Protein AF-A0A0S7YK51-F1 (afdb_monomer_lite)

pLDDT: mean 91.33, std 12.3, range [43.94, 98.81]

Secondary structure (DSSP, 8-state):
--HHHHTTPPPEEEEEEEEE-TTSEEEEEEEEEETTEEEEEEEEEESSHHHHHHHHHHHHHHHHHHHHHHH-SS-EEEEEEEEEEEEETTEEEEEEEEEEEETTEEEEEEEEEEESSSTTHHHHHHHHHHHHHHHHHHHHHT-

Structure (mmCIF, N/CA/C/O backbone):
data_AF-A0A0S7YK51-F1
#
_entry.id   AF-A0A0S7YK51-F1
#
loop_
_atom_site.group_PDB
_atom_site.id
_atom_site.type_symbol
_atom_site.label_atom_id
_atom_site.label_alt_id
_atom_site.label_comp_id
_atom_site.label_asym_id
_atom_site.label_entity_id
_atom_site.label_seq_id
_atom_site.pdbx_PDB_ins_code
_atom_site.Cartn_x
_atom_site.Cartn_y
_atom_site.Cartn_z
_atom_site.occupancy
_atom_site.B_iso_or_equiv
_atom_site.auth_seq_id
_atom_site.auth_comp_id
_atom_site.auth_asym_id
_atom_site.auth_atom_id
_atom_site.pdbx_PDB_model_num
ATOM 1 N N . MET A 1 1 ? -30.748 -3.140 4.235 1.00 43.94 1 MET A N 1
ATOM 2 C CA . MET A 1 1 ? -29.930 -4.354 4.471 1.00 43.94 1 MET A CA 1
ATOM 3 C C . MET A 1 1 ? -28.605 -4.315 3.701 1.00 43.94 1 MET A C 1
ATOM 5 O O . MET A 1 1 ? -27.685 -5.000 4.116 1.00 43.94 1 MET A O 1
ATOM 9 N N . GLU A 1 2 ? -28.467 -3.487 2.654 1.00 48.91 2 GLU A N 1
ATOM 10 C CA . GLU A 1 2 ? -27.191 -3.260 1.946 1.00 48.91 2 GLU A CA 1
ATOM 11 C C . GLU A 1 2 ? -26.160 -2.485 2.775 1.00 48.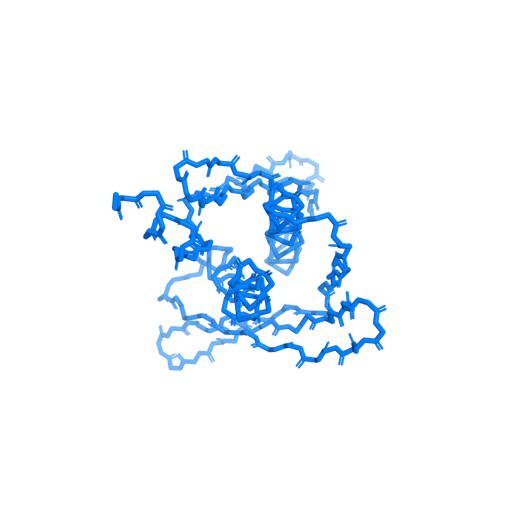91 2 GLU A C 1
ATOM 13 O O . GLU A 1 2 ? -25.028 -2.934 2.872 1.00 48.91 2 GLU A O 1
ATOM 18 N N . THR A 1 3 ? -26.561 -1.419 3.476 1.00 49.72 3 THR A N 1
ATOM 19 C CA . THR A 1 3 ? -25.663 -0.515 4.229 1.00 49.72 3 THR A CA 1
ATOM 20 C C . THR A 1 3 ? -24.803 -1.221 5.287 1.00 49.72 3 THR A C 1
ATOM 22 O O . THR A 1 3 ? -23.655 -0.863 5.517 1.00 49.72 3 THR A O 1
ATOM 25 N N . VAL A 1 4 ? -25.341 -2.271 5.918 1.00 49.53 4 VAL A N 1
ATOM 26 C CA . VAL A 1 4 ? -24.625 -3.073 6.930 1.00 49.53 4 VAL A CA 1
ATOM 27 C C . VAL A 1 4 ? -23.593 -4.007 6.280 1.00 49.53 4 VAL A C 1
ATOM 29 O O . VAL A 1 4 ? -22.607 -4.376 6.911 1.00 49.53 4 VAL A O 1
ATOM 32 N N . ASN A 1 5 ? -23.801 -4.391 5.017 1.00 52.22 5 ASN A N 1
ATOM 33 C CA . ASN A 1 5 ? -22.880 -5.240 4.263 1.00 52.22 5 ASN A CA 1
ATOM 34 C C . ASN A 1 5 ? -21.749 -4.413 3.628 1.00 52.22 5 ASN A C 1
ATOM 36 O O . ASN A 1 5 ? -20.617 -4.887 3.571 1.00 52.22 5 ASN A O 1
ATOM 40 N N . THR A 1 6 ? -22.024 -3.166 3.227 1.00 53.69 6 THR A N 1
ATOM 41 C CA . THR A 1 6 ? -21.006 -2.223 2.732 1.00 53.69 6 THR A CA 1
ATOM 42 C C . THR A 1 6 ? -20.015 -1.828 3.828 1.00 53.69 6 THR A C 1
ATOM 44 O O . THR A 1 6 ? -18.812 -1.849 3.583 1.00 53.69 6 THR A O 1
ATOM 47 N N . LEU A 1 7 ? -20.479 -1.603 5.063 1.00 53.56 7 LEU A N 1
ATOM 48 C CA . LEU A 1 7 ? -19.612 -1.334 6.226 1.00 53.56 7 LEU A CA 1
ATOM 49 C C . LEU A 1 7 ? -18.776 -2.548 6.674 1.00 53.56 7 LEU A C 1
ATOM 51 O O . LEU A 1 7 ? -17.737 -2.387 7.303 1.00 53.56 7 LEU A O 1
ATOM 55 N N . ARG A 1 8 ? -19.199 -3.773 6.328 1.00 58.28 8 ARG A N 1
ATOM 56 C CA . ARG A 1 8 ? -18.425 -5.013 6.546 1.00 58.28 8 ARG A CA 1
ATOM 57 C C . ARG A 1 8 ? -17.479 -5.356 5.395 1.00 58.28 8 ARG A C 1
ATOM 59 O O . ARG A 1 8 ? -16.790 -6.374 5.462 1.00 58.28 8 ARG A O 1
ATOM 66 N N . SER A 1 9 ? -17.474 -4.565 4.322 1.00 73.19 9 SER A N 1
ATOM 67 C CA . SER A 1 9 ? -16.506 -4.751 3.245 1.00 73.19 9 SER A CA 1
ATOM 68 C C . SER A 1 9 ? -15.106 -4.359 3.728 1.00 73.19 9 SER A C 1
ATOM 70 O O . SER A 1 9 ? -14.957 -3.684 4.741 1.00 73.19 9 SER A O 1
ATOM 72 N N . ARG A 1 10 ? -14.071 -4.831 3.038 1.00 87.56 10 ARG A N 1
ATOM 73 C CA . ARG A 1 10 ? -12.671 -4.517 3.348 1.00 87.56 10 ARG A CA 1
ATOM 74 C C . ARG A 1 10 ? -12.131 -3.492 2.368 1.00 87.56 10 ARG A C 1
ATOM 76 O O . ARG A 1 10 ? -12.579 -3.485 1.223 1.00 87.56 10 ARG A O 1
ATOM 83 N N . LEU A 1 11 ? -11.111 -2.735 2.768 1.00 93.00 11 LEU A N 1
ATOM 84 C CA . LEU A 1 11 ? -10.325 -1.917 1.843 1.00 93.00 11 LEU A CA 1
ATOM 85 C C . LEU A 1 11 ? -9.765 -2.775 0.708 1.00 93.00 11 LEU A C 1
ATOM 87 O O . LEU A 1 11 ? -9.159 -3.834 0.933 1.00 93.00 11 LEU A O 1
ATOM 91 N N . ARG A 1 12 ? -9.980 -2.312 -0.521 1.00 94.81 12 ARG A N 1
ATOM 92 C CA . ARG A 1 12 ? -9.560 -2.978 -1.753 1.00 94.81 12 ARG A CA 1
ATOM 93 C C . ARG A 1 12 ? -8.609 -2.091 -2.531 1.00 94.81 12 ARG A C 1
ATOM 95 O O . ARG A 1 12 ? -8.761 -0.879 -2.570 1.00 94.81 12 ARG A O 1
ATOM 102 N N . PHE A 1 13 ? -7.636 -2.727 -3.170 1.00 97.69 13 PHE A N 1
ATOM 103 C CA . PHE A 1 13 ? -6.777 -2.063 -4.136 1.00 97.69 13 PHE A CA 1
ATOM 104 C C . PHE A 1 13 ? -7.557 -1.815 -5.429 1.00 97.69 13 PHE A C 1
ATOM 106 O O . PHE A 1 13 ? -8.053 -2.779 -6.016 1.00 97.69 13 PHE A O 1
ATOM 113 N N . ASP A 1 14 ? -7.646 -0.551 -5.840 1.00 97.88 14 ASP A N 1
ATOM 114 C CA . ASP A 1 14 ? -8.263 -0.134 -7.099 1.00 97.88 14 ASP A CA 1
ATOM 115 C C . ASP A 1 14 ? -7.185 0.082 -8.169 1.00 97.88 14 ASP A C 1
ATOM 117 O O . ASP A 1 14 ? -7.077 -0.686 -9.126 1.00 97.88 14 ASP A O 1
ATOM 121 N N . SER A 1 15 ? -6.320 1.079 -7.970 1.00 98.06 15 SER A N 1
ATOM 122 C CA . SER A 1 15 ? -5.319 1.459 -8.967 1.00 98.06 15 SER A CA 1
ATOM 123 C C . SER A 1 15 ? -4.045 2.039 -8.356 1.00 98.06 15 SER A C 1
ATOM 125 O O . SER A 1 15 ? -4.020 2.531 -7.226 1.00 98.06 15 SER A O 1
ATOM 127 N N . LEU A 1 16 ? -2.954 1.936 -9.116 1.00 98.25 16 LEU A N 1
ATOM 128 C CA . LEU A 1 16 ? -1.664 2.544 -8.814 1.00 98.25 16 LEU A CA 1
ATOM 129 C C . LEU A 1 16 ? -1.171 3.276 -10.055 1.00 98.25 16 LEU A C 1
ATOM 131 O O . LEU A 1 16 ? -1.138 2.704 -11.144 1.00 98.25 16 LEU A O 1
ATOM 135 N N . GLU A 1 17 ? -0.729 4.511 -9.862 1.00 97.88 17 GLU A N 1
ATOM 136 C CA . GLU A 1 17 ? -0.020 5.294 -10.863 1.00 97.88 17 GLU A CA 1
ATOM 137 C C . GLU A 1 17 ? 1.409 5.556 -10.380 1.00 97.88 17 GLU A C 1
ATOM 139 O O . GLU A 1 17 ? 1.641 5.913 -9.225 1.00 97.88 17 GLU A O 1
ATOM 144 N N . HIS A 1 18 ? 2.380 5.372 -11.270 1.00 96.44 18 HIS A N 1
ATOM 145 C CA . HIS A 1 18 ? 3.780 5.682 -11.014 1.00 96.44 18 HIS A CA 1
ATOM 146 C C . HIS A 1 18 ? 4.311 6.551 -12.150 1.00 96.44 18 HIS A C 1
ATOM 148 O O . HIS A 1 18 ? 4.349 6.128 -13.304 1.00 96.44 18 HIS A O 1
ATOM 154 N N . ILE A 1 19 ? 4.730 7.766 -11.803 1.00 94.94 19 ILE A N 1
ATOM 155 C CA . ILE A 1 19 ? 5.297 8.739 -12.733 1.00 94.94 19 ILE A CA 1
ATOM 156 C C . ILE A 1 19 ? 6.752 8.972 -12.347 1.00 94.94 19 ILE A C 1
ATOM 158 O O . ILE A 1 19 ? 7.056 9.229 -11.183 1.00 94.94 19 ILE A O 1
ATOM 162 N N . THR A 1 20 ? 7.640 8.935 -13.333 1.00 91.75 20 THR A N 1
ATOM 163 C CA . THR A 1 20 ? 9.063 9.254 -13.176 1.00 91.75 20 THR A CA 1
ATOM 164 C C . THR A 1 20 ? 9.390 10.541 -13.913 1.00 91.75 20 THR A C 1
ATOM 166 O O . THR A 1 20 ? 8.924 10.751 -15.035 1.00 91.75 20 THR A O 1
ATOM 169 N N . THR A 1 21 ? 10.225 11.380 -13.319 1.00 90.69 21 THR A N 1
ATOM 170 C CA . THR A 1 21 ? 10.735 12.603 -13.937 1.00 90.69 21 THR A CA 1
ATOM 171 C C . THR A 1 21 ? 12.160 12.392 -14.466 1.00 90.69 21 THR A C 1
ATOM 173 O O . THR A 1 21 ? 12.884 11.523 -13.978 1.00 90.69 21 THR A O 1
ATOM 176 N N . PRO A 1 22 ? 12.612 13.178 -15.466 1.00 90.62 22 PRO A N 1
ATOM 177 C CA . PRO A 1 22 ? 13.944 13.011 -16.065 1.00 90.62 22 PRO A CA 1
ATOM 178 C C . PRO A 1 22 ? 15.127 13.206 -15.104 1.00 90.62 22 PRO A C 1
ATOM 180 O O . PRO A 1 22 ? 16.242 12.806 -15.422 1.00 90.62 22 PRO A O 1
ATOM 183 N N . ASP A 1 23 ? 14.900 13.827 -13.945 1.00 90.94 23 ASP A N 1
ATOM 184 C C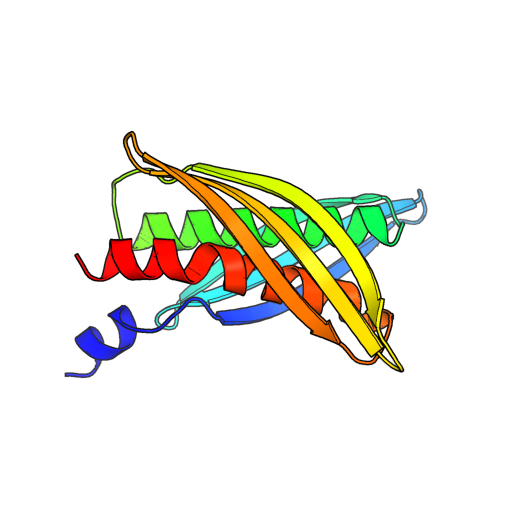A . ASP A 1 23 ? 15.899 14.033 -12.890 1.00 90.94 23 ASP A CA 1
ATOM 185 C C . ASP A 1 23 ? 16.088 12.805 -11.974 1.00 90.94 23 ASP A C 1
ATOM 187 O O . ASP A 1 23 ? 16.858 12.859 -11.015 1.00 90.94 23 ASP A O 1
ATOM 191 N N . GLY A 1 24 ? 15.405 11.691 -12.265 1.00 88.50 24 GLY A N 1
ATOM 192 C CA . GLY A 1 24 ? 15.478 10.446 -11.498 1.00 88.50 24 GLY A CA 1
ATOM 193 C C . GLY A 1 24 ? 14.602 10.427 -10.244 1.00 88.50 24 GLY A C 1
ATOM 194 O O . GLY A 1 24 ? 14.618 9.437 -9.501 1.00 88.50 24 GLY A O 1
ATOM 195 N N . SER A 1 25 ? 13.830 11.490 -10.002 1.00 94.31 25 SER A N 1
ATOM 196 C CA . SER A 1 25 ? 12.751 11.479 -9.020 1.00 94.31 25 SER A CA 1
ATOM 197 C C . SER A 1 25 ? 11.453 10.943 -9.633 1.00 94.31 25 SER A C 1
ATOM 199 O O . SER A 1 25 ? 11.366 10.595 -10.814 1.00 94.31 25 SER A O 1
ATOM 201 N N . GLY A 1 26 ? 10.444 10.759 -8.798 1.00 95.75 26 GLY A N 1
ATOM 202 C CA . GLY A 1 26 ? 9.163 10.236 -9.221 1.00 95.75 26 GLY A CA 1
ATOM 203 C C . GLY A 1 26 ? 8.120 10.362 -8.132 1.00 95.75 26 GLY A C 1
ATOM 204 O O . GLY A 1 26 ? 8.362 10.910 -7.052 1.00 95.75 26 GLY A O 1
ATOM 205 N N . ARG A 1 27 ? 6.938 9.847 -8.434 1.00 97.50 27 ARG A N 1
ATOM 206 C CA . ARG A 1 27 ? 5.787 9.859 -7.546 1.00 97.50 27 ARG A CA 1
ATOM 207 C C . ARG A 1 27 ? 4.963 8.606 -7.764 1.00 97.50 27 ARG A C 1
ATOM 209 O O . ARG A 1 27 ? 4.726 8.215 -8.905 1.00 97.50 27 ARG A O 1
ATOM 216 N N . VAL A 1 28 ? 4.508 8.019 -6.667 1.00 98.44 28 VAL A N 1
ATOM 217 C CA . VAL A 1 28 ? 3.553 6.917 -6.666 1.00 98.44 28 VAL A CA 1
ATOM 218 C C . VAL A 1 28 ? 2.258 7.402 -6.031 1.00 98.44 28 VAL A C 1
ATOM 220 O O . VAL A 1 28 ? 2.281 7.931 -4.919 1.00 98.44 28 VAL A O 1
ATOM 223 N N . SER A 1 29 ? 1.152 7.206 -6.737 1.00 98.56 29 SER A N 1
ATOM 224 C CA . SER A 1 29 ? -0.208 7.467 -6.272 1.00 98.56 29 SER A CA 1
ATOM 225 C C . SER A 1 29 ? -0.951 6.137 -6.187 1.00 98.56 29 SER A C 1
ATOM 227 O O . SER A 1 29 ? -0.935 5.348 -7.131 1.00 98.56 29 SER A O 1
ATOM 229 N N . VAL A 1 30 ? -1.553 5.853 -5.036 1.00 98.81 30 VAL A N 1
ATOM 230 C CA . VAL A 1 30 ? -2.306 4.621 -4.775 1.00 98.81 30 VAL A CA 1
ATOM 231 C C . VAL A 1 30 ? -3.730 4.993 -4.431 1.00 98.81 30 VAL A C 1
ATOM 233 O O . VAL A 1 30 ? -3.955 5.779 -3.512 1.00 98.81 30 VAL A O 1
ATOM 236 N N . ARG A 1 31 ? -4.674 4.370 -5.130 1.00 98.50 31 ARG A N 1
ATOM 237 C CA . ARG A 1 31 ? -6.102 4.498 -4.891 1.00 98.50 31 ARG A CA 1
ATOM 238 C C . ARG A 1 31 ? -6.649 3.200 -4.313 1.00 98.50 31 ARG A C 1
ATOM 240 O O . ARG A 1 31 ? -6.434 2.107 -4.849 1.00 98.50 31 ARG A O 1
ATOM 247 N N . LEU A 1 32 ? -7.340 3.339 -3.193 1.00 97.94 32 LEU A N 1
ATOM 248 C CA . LEU A 1 32 ? -8.061 2.282 -2.505 1.00 97.94 32 LEU A CA 1
ATOM 249 C C . LEU A 1 32 ? -9.557 2.566 -2.568 1.00 97.94 32 LEU A C 1
ATOM 251 O O . LEU A 1 32 ? -9.970 3.719 -2.657 1.00 97.94 32 LEU A O 1
ATOM 255 N N . GLU A 1 33 ? -10.354 1.513 -2.479 1.00 95.38 33 GLU A N 1
ATOM 256 C CA . GLU A 1 33 ? -11.810 1.598 -2.449 1.00 95.38 33 GLU A CA 1
ATOM 257 C C . GLU A 1 33 ? -12.350 0.923 -1.189 1.00 95.38 33 GLU A C 1
ATOM 259 O O . GLU A 1 33 ? -11.923 -0.185 -0.832 1.00 95.38 33 GLU A O 1
ATOM 264 N N . TRP A 1 34 ? -13.294 1.582 -0.521 1.00 92.38 34 TRP A N 1
ATOM 265 C CA . TRP A 1 34 ? -14.048 1.015 0.589 1.00 92.38 34 TRP A CA 1
ATOM 266 C C . TRP A 1 34 ? -15.454 1.614 0.641 1.00 92.38 34 TRP A C 1
ATOM 268 O O . TRP A 1 34 ? -15.607 2.827 0.613 1.00 92.38 34 TRP A O 1
ATOM 278 N N . ALA A 1 35 ? -16.476 0.754 0.711 1.00 88.00 35 ALA A N 1
ATOM 279 C CA . ALA A 1 35 ? -17.884 1.152 0.748 1.00 88.00 35 ALA A CA 1
ATOM 280 C C . ALA A 1 35 ? -18.284 2.143 -0.368 1.00 88.00 35 ALA A C 1
ATOM 282 O O . ALA A 1 35 ? -18.965 3.128 -0.106 1.00 88.00 35 ALA A O 1
ATOM 283 N N . ASP A 1 36 ? -17.841 1.864 -1.600 1.00 86.81 36 ASP A N 1
ATOM 284 C CA . ASP A 1 36 ? -18.050 2.689 -2.803 1.00 86.81 36 ASP A CA 1
ATOM 285 C C . ASP A 1 36 ? -17.387 4.086 -2.758 1.00 86.81 36 ASP A C 1
ATOM 287 O O . ASP A 1 36 ? -17.543 4.886 -3.683 1.00 86.81 36 ASP A O 1
ATOM 291 N N . GLU A 1 37 ? -16.594 4.374 -1.722 1.00 92.62 37 GLU A N 1
ATOM 292 C CA . GLU A 1 37 ? -15.752 5.564 -1.627 1.00 92.62 37 GLU A CA 1
ATOM 293 C C . GLU A 1 37 ? -14.299 5.255 -1.992 1.00 92.62 37 GLU A C 1
ATOM 295 O O . GLU A 1 37 ? -13.787 4.155 -1.765 1.00 92.62 37 GLU A O 1
ATOM 300 N N . ALA A 1 38 ? -13.620 6.254 -2.559 1.00 95.62 38 ALA A N 1
ATOM 301 C CA . ALA A 1 38 ? -12.226 6.155 -2.962 1.00 95.62 38 ALA A CA 1
ATOM 302 C C . ALA A 1 38 ? -11.321 6.980 -2.046 1.00 95.62 38 ALA A C 1
ATOM 304 O O . ALA A 1 38 ? -11.597 8.145 -1.764 1.00 95.62 38 ALA A O 1
ATOM 305 N N . TYR A 1 39 ? -10.195 6.387 -1.668 1.00 97.31 39 TYR A N 1
ATOM 306 C CA . TYR A 1 39 ? -9.182 6.995 -0.815 1.00 97.31 39 TYR A CA 1
ATOM 307 C C . TYR A 1 39 ? -7.837 6.941 -1.521 1.00 97.31 39 TYR A C 1
ATOM 309 O O . TYR A 1 39 ? -7.457 5.907 -2.070 1.00 97.31 39 TYR A O 1
ATOM 317 N N . GLU A 1 40 ? -7.110 8.052 -1.511 1.00 98.19 40 GLU A N 1
ATOM 318 C CA . GLU A 1 40 ? -5.863 8.184 -2.253 1.00 98.19 40 GLU A CA 1
ATOM 319 C C . GLU A 1 40 ? -4.713 8.592 -1.338 1.00 98.19 40 GLU A C 1
ATOM 321 O O . GLU A 1 40 ? -4.856 9.438 -0.457 1.00 98.19 40 GLU A O 1
ATOM 326 N N . GLY A 1 41 ? -3.549 7.997 -1.576 1.00 98.38 41 GLY A N 1
ATOM 327 C CA . GLY A 1 41 ? -2.289 8.420 -0.990 1.00 98.38 41 GLY A CA 1
ATOM 328 C C . GLY A 1 41 ? -1.261 8.627 -2.085 1.00 98.38 41 GLY A C 1
ATOM 329 O O . GLY A 1 41 ? -1.231 7.895 -3.072 1.00 98.38 41 GLY A O 1
ATOM 330 N N . THR A 1 42 ? -0.416 9.640 -1.923 1.00 98.38 42 THR A N 1
ATOM 331 C CA . THR A 1 42 ? 0.591 10.008 -2.919 1.00 98.38 42 THR A CA 1
ATOM 332 C C . THR A 1 42 ? 1.917 10.303 -2.232 1.00 98.38 42 THR A C 1
ATOM 334 O O . THR A 1 42 ? 1.964 11.097 -1.295 1.00 98.38 42 THR A O 1
ATOM 337 N N . VAL A 1 43 ? 2.998 9.677 -2.703 1.00 98.44 43 VAL A N 1
ATOM 338 C CA . VAL A 1 43 ? 4.338 9.778 -2.103 1.00 98.44 43 VAL A CA 1
ATOM 339 C C . VAL A 1 43 ? 5.399 9.926 -3.191 1.00 98.44 43 VAL A C 1
ATOM 341 O O . VAL A 1 43 ? 5.322 9.287 -4.241 1.00 98.44 43 VAL A O 1
ATOM 344 N N . SER A 1 44 ? 6.392 10.787 -2.958 1.00 97.62 44 SER A N 1
ATOM 345 C CA . SER A 1 44 ? 7.545 10.931 -3.850 1.00 97.62 44 SER A CA 1
ATOM 346 C C . SER A 1 44 ? 8.511 9.754 -3.711 1.00 97.62 44 SER A C 1
ATOM 348 O O . SER A 1 44 ? 8.644 9.143 -2.653 1.00 97.62 44 SER A O 1
ATOM 350 N N . CYS A 1 45 ? 9.216 9.420 -4.786 1.00 96.62 45 CYS A N 1
ATOM 351 C CA . CYS A 1 45 ? 10.158 8.311 -4.795 1.00 96.62 45 CYS A CA 1
ATOM 352 C C . CYS A 1 45 ? 11.416 8.629 -5.597 1.00 96.62 45 CYS A C 1
ATOM 354 O O . CYS A 1 45 ? 11.454 9.549 -6.412 1.00 96.62 45 CYS A O 1
ATOM 356 N N . LEU A 1 46 ? 12.450 7.821 -5.379 1.00 95.12 46 LEU A N 1
ATOM 357 C CA . LEU A 1 46 ? 13.554 7.690 -6.323 1.00 95.12 46 LEU A CA 1
ATOM 358 C C . LEU A 1 46 ? 13.186 6.629 -7.357 1.00 95.12 46 LEU A C 1
ATOM 360 O O . LEU A 1 46 ? 12.560 5.628 -6.995 1.00 95.12 46 LEU A O 1
ATOM 364 N N . GLN A 1 47 ? 13.636 6.796 -8.601 1.00 92.38 47 GLN A N 1
ATOM 365 C CA . GLN A 1 47 ? 13.439 5.835 -9.693 1.00 92.38 47 GLN A CA 1
ATOM 366 C C . GLN A 1 47 ? 14.333 4.587 -9.531 1.00 92.38 47 GLN A C 1
ATOM 368 O O . GLN A 1 47 ? 15.160 4.237 -10.367 1.00 92.38 47 GLN A O 1
ATOM 373 N N . THR A 1 48 ? 14.177 3.903 -8.404 1.00 95.19 48 THR A N 1
ATOM 374 C CA . THR A 1 48 ? 14.795 2.614 -8.095 1.00 95.19 48 THR A CA 1
ATOM 375 C C . THR A 1 48 ? 13.694 1.660 -7.664 1.00 95.19 48 THR A C 1
ATOM 377 O O . THR A 1 48 ? 12.714 2.095 -7.060 1.00 95.19 48 THR A O 1
ATOM 380 N N . GLN A 1 49 ? 13.862 0.359 -7.902 1.00 95.62 49 GLN A N 1
ATOM 381 C CA . GLN A 1 49 ? 12.882 -0.645 -7.477 1.00 95.62 49 GLN A CA 1
ATOM 382 C C . GLN A 1 49 ? 12.528 -0.487 -5.988 1.00 95.62 49 GLN A C 1
ATOM 384 O O . GLN A 1 49 ? 11.359 -0.356 -5.642 1.00 95.62 49 GLN A O 1
ATOM 389 N N . GLN A 1 50 ? 13.526 -0.398 -5.102 1.00 97.06 50 GLN A N 1
ATOM 390 C CA . GLN A 1 50 ? 13.285 -0.224 -3.666 1.00 97.06 50 GLN A CA 1
ATOM 391 C C . GLN A 1 50 ? 12.580 1.102 -3.334 1.00 97.06 50 GLN A C 1
ATOM 393 O O . GLN A 1 50 ? 11.708 1.123 -2.465 1.00 97.06 50 GLN A O 1
ATOM 398 N N . GLY A 1 51 ? 12.942 2.198 -4.010 1.00 97.31 51 GLY A N 1
ATOM 399 C CA . GLY A 1 51 ? 12.316 3.507 -3.818 1.00 97.31 51 GLY A CA 1
ATOM 400 C C . GLY A 1 51 ? 10.834 3.500 -4.188 1.00 97.31 51 GLY A C 1
ATOM 401 O O . GLY A 1 51 ? 10.008 3.965 -3.406 1.00 97.31 51 GLY A O 1
ATOM 402 N N . VAL A 1 52 ? 10.494 2.901 -5.330 1.00 97.81 52 VAL A N 1
ATOM 403 C CA . VAL A 1 52 ? 9.107 2.761 -5.795 1.00 97.81 52 VAL A CA 1
ATOM 404 C C . VAL A 1 52 ? 8.303 1.863 -4.856 1.00 97.81 52 VAL A C 1
ATOM 406 O O . VAL A 1 52 ? 7.188 2.220 -4.488 1.00 97.81 52 VAL A O 1
ATOM 409 N N . LEU A 1 53 ? 8.861 0.733 -4.401 1.00 98.56 53 LEU A N 1
ATOM 410 C CA . LEU A 1 53 ? 8.156 -0.156 -3.467 1.00 98.56 53 LEU A CA 1
ATOM 411 C C . LEU A 1 53 ? 7.890 0.509 -2.118 1.00 98.56 53 LEU A C 1
ATOM 413 O O . LEU A 1 53 ? 6.812 0.323 -1.546 1.00 98.56 53 LEU A O 1
ATOM 417 N N . LYS A 1 54 ? 8.856 1.281 -1.607 1.00 98.38 54 LYS A N 1
ATOM 418 C CA . LYS A 1 54 ? 8.688 2.041 -0.367 1.00 98.38 54 LYS A CA 1
ATOM 419 C C . LYS A 1 54 ? 7.585 3.088 -0.528 1.00 98.38 54 LYS A C 1
ATOM 421 O O . LYS A 1 54 ? 6.651 3.082 0.266 1.00 98.38 54 LYS A O 1
ATOM 426 N N . ALA A 1 55 ? 7.633 3.891 -1.590 1.00 98.38 55 ALA A N 1
ATOM 427 C CA . ALA A 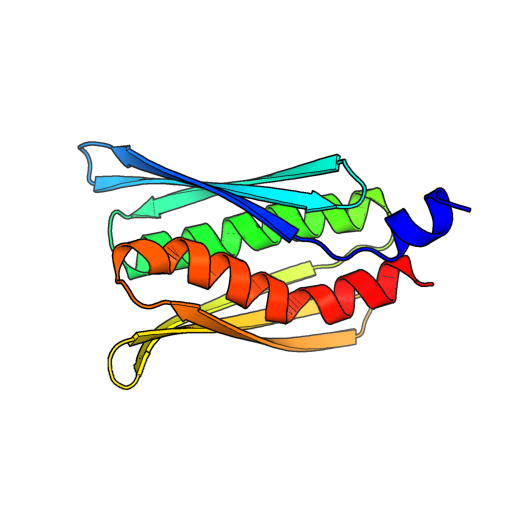1 55 ? 6.627 4.917 -1.846 1.00 98.38 55 ALA A CA 1
ATOM 428 C C . ALA A 1 55 ? 5.227 4.335 -2.088 1.00 98.38 55 ALA A C 1
ATOM 430 O O . ALA A 1 55 ? 4.262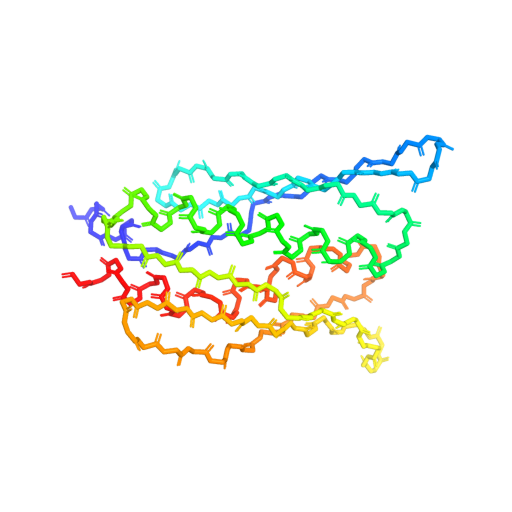 4.844 -1.531 1.00 98.38 55 ALA A O 1
ATOM 431 N N . ALA A 1 56 ? 5.102 3.231 -2.833 1.00 98.62 56 ALA A N 1
ATOM 432 C CA . ALA A 1 56 ? 3.830 2.522 -2.996 1.00 98.62 56 ALA A CA 1
ATOM 433 C C . ALA A 1 56 ? 3.268 2.051 -1.647 1.00 98.62 56 ALA A C 1
ATOM 435 O O . ALA A 1 56 ? 2.073 2.180 -1.382 1.00 98.62 56 ALA A O 1
ATOM 436 N N . SER A 1 57 ? 4.135 1.537 -0.771 1.00 98.69 57 SER A N 1
ATOM 437 C CA . SER A 1 57 ? 3.740 1.078 0.561 1.00 98.69 57 SER A CA 1
ATOM 438 C C . SER A 1 57 ? 3.270 2.234 1.453 1.00 98.69 57 SER A C 1
ATOM 440 O O . SER A 1 57 ? 2.236 2.126 2.106 1.00 98.69 57 SER A O 1
ATOM 442 N N . GLU A 1 58 ? 4.002 3.349 1.458 1.00 98.62 58 GLU A N 1
ATOM 443 C CA . GLU A 1 58 ? 3.669 4.551 2.233 1.00 98.62 58 GLU A CA 1
ATOM 444 C C . GLU A 1 58 ? 2.395 5.229 1.711 1.00 98.62 58 GLU A C 1
ATOM 446 O O . GLU A 1 58 ? 1.504 5.544 2.496 1.00 98.62 58 GLU A O 1
ATOM 451 N N . ALA A 1 59 ? 2.246 5.363 0.390 1.00 98.69 59 ALA A N 1
ATOM 452 C CA . ALA A 1 59 ? 1.025 5.851 -0.248 1.00 98.69 59 ALA A CA 1
ATOM 453 C C . ALA A 1 59 ? -0.192 4.989 0.128 1.00 98.69 59 ALA A C 1
ATOM 455 O O . ALA A 1 59 ? -1.259 5.516 0.438 1.00 98.69 59 ALA A O 1
ATOM 456 N N . THR A 1 60 ? -0.019 3.665 0.185 1.00 98.62 60 THR A N 1
ATOM 457 C CA . THR A 1 60 ? -1.080 2.752 0.637 1.00 98.62 60 THR A CA 1
ATOM 458 C C . THR A 1 60 ? -1.466 3.001 2.093 1.00 98.62 60 THR A C 1
ATOM 460 O O . THR A 1 60 ? -2.655 2.992 2.407 1.00 98.62 60 THR A O 1
ATOM 463 N N . LEU A 1 61 ? -0.498 3.232 2.991 1.00 97.62 61 LEU A N 1
ATOM 464 C CA . LEU A 1 61 ? -0.802 3.556 4.389 1.00 97.62 61 LEU A CA 1
ATOM 465 C C . LEU A 1 61 ? -1.546 4.881 4.522 1.00 97.62 61 LEU A C 1
ATOM 467 O O . LEU A 1 61 ? -2.520 4.927 5.265 1.00 97.62 61 LEU A O 1
ATOM 471 N N . ILE A 1 62 ? -1.152 5.915 3.774 1.00 97.88 62 ILE A N 1
ATOM 472 C CA . ILE A 1 62 ? -1.866 7.200 3.762 1.00 97.88 62 ILE A CA 1
ATOM 473 C C . ILE A 1 62 ? -3.334 6.977 3.386 1.00 97.88 62 ILE A C 1
ATOM 475 O O . ILE A 1 62 ? -4.219 7.341 4.156 1.00 97.88 62 ILE A O 1
ATOM 479 N N . ALA A 1 63 ? -3.593 6.293 2.266 1.00 97.50 63 ALA A N 1
ATOM 480 C CA . ALA A 1 63 ? -4.953 5.980 1.831 1.00 97.50 63 ALA A CA 1
ATOM 481 C C . ALA A 1 63 ? -5.718 5.132 2.867 1.00 97.50 63 ALA A C 1
ATOM 483 O O . ALA A 1 63 ? -6.899 5.361 3.110 1.00 97.50 63 ALA A O 1
ATOM 484 N N . THR A 1 64 ? -5.040 4.177 3.513 1.00 95.88 64 THR A N 1
ATOM 485 C CA . THR A 1 64 ? -5.623 3.303 4.546 1.00 95.88 64 THR A CA 1
ATOM 486 C C . THR A 1 64 ? -6.039 4.093 5.787 1.00 95.88 64 THR A C 1
ATOM 488 O O . THR A 1 64 ? -7.131 3.880 6.308 1.00 95.88 64 THR A O 1
ATOM 491 N N . VAL A 1 65 ? -5.190 5.010 6.262 1.00 94.75 65 VAL A N 1
ATOM 492 C CA . VAL A 1 65 ? -5.479 5.865 7.423 1.00 94.75 65 VAL A CA 1
ATOM 493 C C . VAL A 1 65 ? -6.603 6.845 7.094 1.00 94.75 65 VAL A C 1
ATOM 495 O O . VAL A 1 65 ? -7.527 6.981 7.890 1.00 94.75 65 VAL A O 1
ATOM 498 N N . SER A 1 66 ? -6.583 7.467 5.909 1.00 94.38 66 SER A N 1
ATOM 499 C CA . SER A 1 66 ? -7.682 8.328 5.450 1.00 94.38 66 SER A CA 1
ATOM 500 C C . SER A 1 66 ? -9.018 7.589 5.429 1.00 94.38 66 SER A C 1
ATOM 502 O O . SER A 1 66 ? -10.018 8.130 5.889 1.00 94.38 66 SER A O 1
ATOM 504 N N . ALA A 1 67 ? -9.025 6.343 4.956 1.00 92.75 67 ALA A N 1
ATOM 505 C CA . ALA A 1 67 ? -10.223 5.521 4.952 1.00 92.75 67 ALA A CA 1
ATOM 506 C C . ALA A 1 67 ? -10.676 5.145 6.373 1.00 92.75 67 ALA A C 1
ATOM 508 O O . ALA A 1 67 ? -11.853 5.248 6.690 1.00 92.75 67 ALA A O 1
ATOM 509 N N . ALA A 1 68 ? -9.754 4.767 7.264 1.00 90.81 68 ALA A N 1
ATOM 510 C CA . ALA A 1 68 ? -10.087 4.428 8.650 1.00 90.81 68 ALA A CA 1
ATOM 511 C C . ALA A 1 68 ? -10.718 5.607 9.416 1.00 90.81 68 ALA A C 1
ATOM 513 O O . ALA A 1 68 ? -11.673 5.401 10.163 1.00 90.81 68 ALA 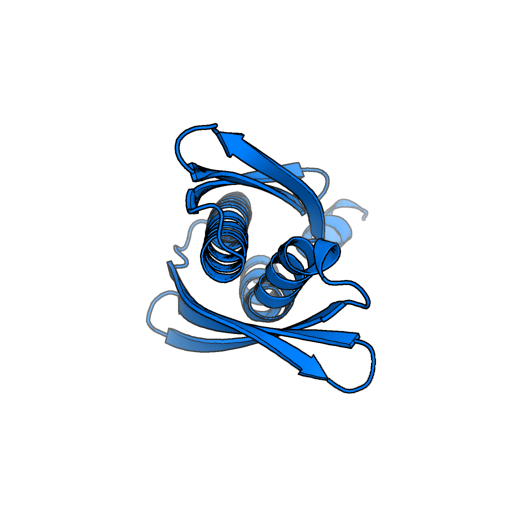A O 1
ATOM 514 N N . LEU A 1 69 ? -10.220 6.828 9.190 1.00 90.25 69 LEU A N 1
ATOM 515 C CA . LEU A 1 69 ? -10.753 8.054 9.791 1.00 90.25 69 LEU A CA 1
ATOM 516 C C . LEU A 1 69 ? -12.141 8.439 9.255 1.00 90.25 69 LEU A C 1
ATOM 518 O O . LEU A 1 69 ? -12.877 9.142 9.936 1.00 90.25 69 LEU A O 1
ATOM 522 N N . ALA A 1 70 ? -12.523 7.978 8.060 1.00 88.31 70 ALA A N 1
ATOM 523 C CA . ALA A 1 70 ? -13.858 8.230 7.513 1.00 88.31 70 ALA A CA 1
ATOM 524 C C . ALA A 1 70 ? -14.963 7.450 8.252 1.00 88.31 70 ALA A C 1
ATOM 526 O O . ALA A 1 70 ? -16.114 7.880 8.270 1.00 88.31 70 ALA A O 1
ATOM 527 N N . PHE A 1 71 ? -14.616 6.322 8.882 1.00 83.12 71 PHE A N 1
ATOM 528 C CA . PHE A 1 71 ? -15.570 5.444 9.572 1.00 83.12 71 PHE A CA 1
ATOM 529 C C . PHE A 1 71 ? -15.448 5.470 11.098 1.00 83.12 71 PHE A C 1
ATOM 531 O O . PHE A 1 71 ? -16.287 4.883 11.780 1.00 83.12 71 PHE A O 1
ATOM 538 N N . SER A 1 72 ? -14.402 6.087 11.653 1.00 83.00 72 SER A N 1
ATOM 539 C CA . SER A 1 72 ? -14.141 6.052 13.089 1.00 83.00 72 SER A CA 1
ATOM 540 C C . SER A 1 72 ? -13.275 7.222 13.551 1.00 83.00 72 SER A C 1
ATOM 542 O O . SER A 1 72 ? -12.255 7.516 12.931 1.00 83.00 72 SER A O 1
ATOM 544 N N . ASP A 1 73 ? -13.651 7.835 14.676 1.00 81.12 73 ASP A N 1
ATOM 545 C CA . ASP A 1 73 ? -12.963 9.009 15.223 1.00 81.12 73 ASP A CA 1
ATOM 546 C C . ASP A 1 73 ? -11.674 8.679 15.997 1.00 81.12 73 ASP A C 1
ATOM 548 O O . ASP A 1 73 ? -10.840 9.572 16.172 1.00 81.12 73 ASP A O 1
ATOM 552 N N . ASP A 1 74 ? -11.461 7.439 16.474 1.00 82.94 74 ASP A N 1
ATOM 553 C CA . ASP A 1 74 ? -10.211 7.163 17.198 1.00 82.94 74 ASP A CA 1
ATOM 554 C C . ASP A 1 74 ? -9.016 7.044 16.227 1.00 82.94 74 ASP A C 1
ATOM 556 O O . ASP A 1 74 ? -9.082 6.401 15.171 1.00 82.94 74 ASP A O 1
ATOM 560 N N . PRO A 1 75 ? -7.876 7.655 16.576 1.00 83.44 75 PRO A N 1
ATOM 561 C CA . PRO A 1 75 ? -6.717 7.675 15.706 1.00 83.44 75 PRO A CA 1
ATOM 562 C C . PRO A 1 75 ? -6.082 6.285 15.597 1.00 83.44 75 PRO A C 1
ATOM 564 O O . PRO A 1 75 ? -5.992 5.523 16.565 1.00 83.44 75 PRO A O 1
ATOM 567 N N . ILE A 1 76 ? -5.584 5.986 14.401 1.00 90.81 76 ILE A N 1
ATOM 568 C CA . ILE A 1 76 ? -4.683 4.871 14.134 1.00 90.81 76 ILE A CA 1
ATOM 569 C C . ILE A 1 76 ? -3.397 5.430 13.538 1.00 90.81 76 ILE A C 1
ATOM 571 O O . ILE A 1 76 ? -3.430 6.169 12.555 1.00 90.81 76 ILE A O 1
ATOM 575 N N . ASP A 1 77 ? -2.269 5.074 14.137 1.00 92.94 77 ASP A N 1
ATOM 576 C CA . ASP A 1 77 ? -0.954 5.401 13.603 1.00 92.94 77 ASP A CA 1
ATOM 577 C C . ASP A 1 77 ? -0.361 4.148 12.957 1.00 92.94 77 ASP A C 1
ATOM 579 O O . ASP A 1 77 ? -0.335 3.077 13.571 1.00 92.94 77 ASP A O 1
ATOM 583 N N . LEU A 1 78 ? 0.056 4.268 11.699 1.00 95.50 78 LEU A N 1
ATOM 584 C CA . LEU A 1 78 ? 0.643 3.191 10.913 1.00 95.50 78 LEU A CA 1
ATOM 585 C C . LEU A 1 78 ? 1.936 3.681 10.270 1.00 95.50 78 LEU A C 1
ATOM 587 O O . LEU A 1 78 ? 1.961 4.702 9.588 1.00 95.50 78 LEU A O 1
ATOM 591 N N . GLU A 1 79 ? 2.987 2.878 10.384 1.00 96.94 79 GLU A N 1
ATOM 592 C CA . GLU A 1 79 ? 4.304 3.201 9.840 1.00 96.94 79 GLU A CA 1
ATOM 593 C C . GLU A 1 79 ? 4.880 2.012 9.064 1.00 96.94 79 GLU A C 1
ATOM 595 O O . GLU A 1 79 ? 4.963 0.888 9.577 1.00 96.94 79 GLU A O 1
ATOM 600 N N . VAL A 1 80 ? 5.343 2.253 7.831 1.00 98.06 80 VAL A N 1
ATOM 601 C CA . VAL A 1 80 ? 6.112 1.257 7.074 1.00 98.06 80 VAL A CA 1
ATOM 602 C C . VAL A 1 80 ? 7.514 1.151 7.668 1.00 98.06 80 VAL A C 1
ATOM 604 O O . VAL A 1 80 ? 8.361 2.013 7.463 1.00 98.06 80 VAL A O 1
ATOM 607 N N . VAL A 1 81 ? 7.802 0.031 8.327 1.00 98.12 81 VAL A N 1
ATOM 608 C CA . VAL A 1 81 ? 9.156 -0.286 8.812 1.00 98.12 81 VAL A CA 1
ATOM 609 C C . VAL A 1 81 ? 10.040 -0.759 7.662 1.00 98.12 81 VAL A C 1
ATOM 611 O O . VAL A 1 81 ? 11.237 -0.483 7.616 1.00 98.12 81 VAL A O 1
ATOM 614 N N . GLY A 1 82 ? 9.464 -1.517 6.729 1.00 97.62 82 GLY A N 1
ATOM 615 C CA . GLY A 1 82 ? 10.205 -2.004 5.579 1.00 97.62 82 GLY A CA 1
ATOM 616 C C . GLY A 1 82 ? 9.350 -2.754 4.574 1.00 97.62 82 GLY A C 1
ATOM 617 O O . GLY A 1 82 ? 8.318 -3.339 4.904 1.00 97.62 82 GLY A O 1
ATOM 618 N N . VAL A 1 83 ? 9.842 -2.762 3.341 1.00 98.56 83 VAL A N 1
ATOM 619 C CA . VAL A 1 83 ? 9.307 -3.520 2.214 1.00 98.56 83 VAL A CA 1
ATOM 620 C C . VAL A 1 83 ? 10.465 -4.186 1.489 1.00 98.56 83 VAL A C 1
ATOM 622 O O . VAL A 1 83 ? 11.532 -3.584 1.332 1.00 98.56 83 VAL A O 1
ATOM 625 N N . LYS A 1 84 ? 10.275 -5.436 1.073 1.00 98.19 84 LYS A N 1
ATOM 626 C CA . LYS A 1 84 ? 11.279 -6.183 0.320 1.00 98.19 84 LYS A CA 1
ATOM 627 C C . LYS A 1 84 ? 10.620 -7.079 -0.717 1.00 98.19 84 LYS A C 1
ATOM 629 O O . LYS A 1 84 ? 9.746 -7.871 -0.378 1.00 98.19 84 LYS A O 1
ATOM 634 N N . ALA A 1 85 ? 11.085 -6.981 -1.957 1.00 98.31 85 ALA A N 1
ATOM 635 C CA . ALA A 1 85 ? 10.791 -7.958 -2.995 1.00 98.31 85 ALA A CA 1
ATOM 636 C C . ALA A 1 85 ? 11.789 -9.118 -2.903 1.00 98.31 85 ALA A C 1
ATOM 638 O O . ALA A 1 85 ? 13.001 -8.907 -2.820 1.00 98.31 85 ALA A O 1
ATOM 639 N N . VAL A 1 86 ? 11.279 -10.344 -2.900 1.00 97.75 86 VAL A N 1
ATOM 640 C CA . VAL A 1 86 ? 12.076 -11.569 -2.862 1.00 97.75 86 VAL A CA 1
ATOM 641 C C . VAL A 1 86 ? 11.674 -12.430 -4.047 1.00 97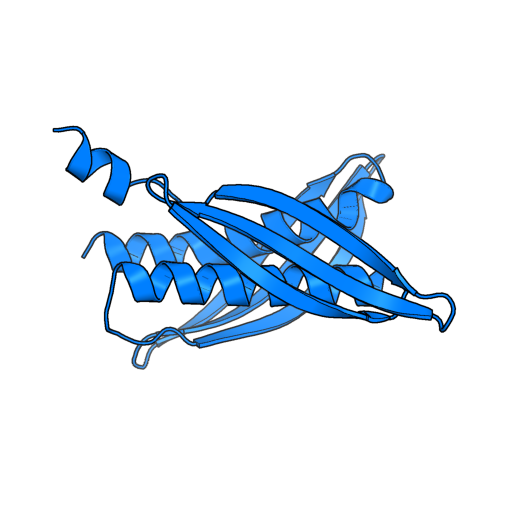.75 86 VAL A C 1
ATOM 643 O O . VAL A 1 86 ? 10.490 -12.694 -4.249 1.00 97.75 86 VAL A O 1
ATOM 646 N N . ARG A 1 87 ? 12.655 -12.871 -4.836 1.00 96.50 87 ARG A N 1
ATOM 647 C CA . ARG A 1 87 ? 12.413 -13.855 -5.891 1.00 96.50 87 ARG A CA 1
ATOM 648 C C . ARG A 1 87 ? 12.113 -15.200 -5.232 1.00 96.50 87 ARG A C 1
ATOM 650 O O . ARG A 1 87 ? 12.902 -15.669 -4.413 1.00 96.50 87 ARG A O 1
ATOM 657 N N . ALA A 1 88 ? 10.983 -15.803 -5.573 1.00 93.88 88 ALA A N 1
ATOM 658 C CA . ALA A 1 88 ? 10.556 -17.089 -5.043 1.00 93.88 88 ALA A CA 1
ATOM 659 C C . ALA A 1 88 ? 10.082 -17.958 -6.208 1.00 93.88 88 ALA A C 1
ATOM 661 O O . ALA A 1 88 ? 9.094 -17.631 -6.861 1.00 93.88 88 ALA A O 1
ATOM 662 N N . PHE A 1 89 ? 10.801 -19.054 -6.464 1.00 92.94 89 PHE A N 1
ATOM 663 C CA . PHE A 1 89 ? 10.606 -19.892 -7.651 1.00 92.94 89 PHE A CA 1
ATOM 664 C C . PHE A 1 89 ? 10.694 -19.064 -8.950 1.00 92.94 89 PHE A C 1
ATOM 666 O O . PHE A 1 89 ? 11.695 -18.384 -9.186 1.00 92.94 89 PHE A O 1
ATOM 673 N N . ASP A 1 90 ? 9.663 -19.124 -9.786 1.00 93.25 90 ASP A N 1
ATOM 674 C CA . ASP A 1 90 ? 9.498 -18.408 -11.050 1.00 93.25 90 ASP A CA 1
ATOM 675 C C . ASP A 1 90 ? 8.764 -17.061 -10.906 1.00 93.25 90 ASP A C 1
ATOM 677 O O . ASP A 1 90 ? 8.588 -16.351 -11.898 1.00 93.25 90 ASP A O 1
ATOM 681 N N . GLY A 1 91 ? 8.426 -16.658 -9.678 1.00 96.94 91 GLY A N 1
ATOM 682 C CA . GLY A 1 91 ? 7.743 -15.405 -9.368 1.00 96.94 91 GLY A CA 1
ATOM 683 C C . GLY A 1 91 ? 8.465 -14.545 -8.332 1.00 96.94 91 GLY A C 1
ATOM 684 O O . GLY A 1 91 ? 9.620 -14.764 -7.951 1.00 96.94 91 GLY A O 1
ATOM 685 N N . TRP A 1 92 ? 7.758 -13.525 -7.869 1.00 98.25 92 TRP A N 1
ATOM 686 C CA . TRP A 1 92 ? 8.173 -12.623 -6.807 1.00 98.25 92 TRP A CA 1
ATOM 687 C C . TRP A 1 92 ? 7.165 -12.653 -5.666 1.00 98.25 92 TRP A C 1
ATOM 689 O O . TRP A 1 92 ? 5.964 -12.817 -5.866 1.00 98.25 92 TRP A O 1
ATOM 699 N N . VAL A 1 93 ? 7.656 -12.438 -4.452 1.00 98.38 93 VAL A N 1
ATOM 700 C CA . VAL A 1 93 ? 6.828 -12.147 -3.284 1.00 98.38 93 VAL A CA 1
ATOM 701 C C . VAL A 1 93 ? 7.329 -10.852 -2.674 1.00 98.38 93 VAL A C 1
ATOM 703 O O . VAL A 1 93 ? 8.508 -10.729 -2.335 1.00 98.38 93 VAL A O 1
ATOM 706 N N . VAL A 1 94 ? 6.434 -9.881 -2.525 1.00 98.69 94 VAL A N 1
ATOM 707 C CA . VAL A 1 94 ? 6.708 -8.670 -1.756 1.00 98.69 94 VAL A CA 1
ATOM 708 C C . VAL A 1 94 ? 6.273 -8.908 -0.322 1.00 98.69 94 VAL A C 1
ATOM 710 O O . VAL A 1 94 ? 5.138 -9.307 -0.082 1.00 98.69 94 VAL A O 1
ATOM 713 N N . VAL A 1 95 ? 7.179 -8.667 0.623 1.00 98.62 95 VAL A N 1
ATOM 714 C CA . VAL A 1 95 ? 6.935 -8.770 2.064 1.00 98.62 95 VAL A CA 1
ATOM 715 C C . VAL A 1 95 ? 7.056 -7.386 2.685 1.00 98.62 95 VAL A C 1
ATOM 717 O O . VAL A 1 95 ? 8.012 -6.658 2.407 1.00 98.62 95 VAL A O 1
ATOM 720 N N . THR A 1 96 ? 6.103 -7.032 3.542 1.00 98.62 96 THR A N 1
ATOM 721 C CA . THR A 1 96 ? 6.045 -5.746 4.238 1.00 98.62 96 THR A CA 1
ATOM 722 C C . THR A 1 96 ? 5.982 -5.935 5.747 1.00 98.62 96 THR A C 1
ATOM 724 O O . THR A 1 96 ? 5.409 -6.897 6.267 1.00 98.62 96 THR A O 1
ATOM 727 N N . ARG A 1 97 ? 6.576 -4.983 6.465 1.00 98.31 97 ARG A N 1
ATOM 728 C CA . ARG A 1 97 ? 6.527 -4.866 7.919 1.00 98.31 97 ARG A CA 1
ATOM 729 C C . ARG A 1 97 ? 5.953 -3.496 8.268 1.00 98.31 97 ARG A C 1
ATOM 731 O O . ARG A 1 97 ? 6.527 -2.486 7.872 1.00 98.31 97 ARG A O 1
ATOM 738 N N . VAL A 1 98 ? 4.860 -3.481 9.028 1.00 98.25 98 VAL A N 1
ATOM 739 C CA . VAL A 1 98 ? 4.153 -2.254 9.431 1.00 98.25 98 VAL A CA 1
ATOM 740 C C . VAL A 1 98 ? 3.997 -2.208 10.946 1.00 98.25 98 VAL A C 1
ATOM 742 O O . VAL A 1 98 ? 3.504 -3.164 11.551 1.00 98.25 98 VAL A O 1
ATOM 745 N N . ASN A 1 99 ? 4.444 -1.135 11.586 1.00 97.12 99 ASN A N 1
ATOM 746 C CA . ASN A 1 99 ? 4.069 -0.866 12.971 1.00 97.12 99 ASN A CA 1
ATOM 747 C C . ASN A 1 99 ? 2.684 -0.231 12.984 1.00 97.12 99 ASN A C 1
ATOM 749 O O . ASN A 1 99 ? 2.396 0.604 12.134 1.00 97.12 99 ASN A O 1
ATOM 753 N N . GLY A 1 100 ? 1.848 -0.648 13.927 1.00 94.50 100 GLY A N 1
ATOM 754 C CA . GLY A 1 100 ? 0.577 0.008 14.192 1.00 94.50 100 GLY A CA 1
ATOM 755 C C . GLY A 1 100 ? 0.464 0.390 15.656 1.00 94.50 100 GLY A C 1
ATOM 756 O O . GLY A 1 100 ? 0.942 -0.350 16.515 1.00 94.50 100 GLY A O 1
ATOM 757 N N . LEU A 1 101 ? -0.176 1.514 15.937 1.00 92.50 101 LEU A N 1
ATOM 758 C CA . LEU A 1 101 ? -0.576 1.930 17.273 1.00 92.50 101 LEU A CA 1
ATOM 759 C C . LEU A 1 101 ? -2.049 2.335 17.217 1.00 92.50 101 LEU A C 1
ATOM 761 O O . LEU A 1 101 ? -2.429 3.226 16.458 1.00 92.50 101 LEU A O 1
ATOM 765 N N . VAL A 1 102 ? -2.872 1.653 18.009 1.00 88.25 102 VAL A N 1
ATOM 766 C CA . VAL A 1 102 ? -4.291 1.978 18.179 1.00 88.25 102 VAL A CA 1
ATOM 767 C C . VAL A 1 102 ? -4.523 2.201 19.661 1.00 88.25 102 VAL A C 1
ATOM 769 O O . VAL A 1 102 ? -4.285 1.294 20.456 1.00 88.25 102 VAL A O 1
ATOM 772 N N . GLU A 1 103 ? -4.966 3.403 20.028 1.00 85.56 103 GLU A N 1
ATOM 773 C CA . GLU A 1 103 ? -5.095 3.844 21.423 1.00 85.56 103 GLU A CA 1
ATOM 774 C C . GLU A 1 103 ? -3.783 3.672 22.216 1.00 85.56 103 GLU A C 1
ATOM 776 O O . GLU A 1 103 ? -2.923 4.549 22.207 1.00 85.56 103 GLU A O 1
ATOM 781 N N . THR A 1 104 ? -3.615 2.534 22.894 1.00 86.62 104 THR A N 1
ATOM 782 C CA . THR A 1 104 ? -2.426 2.180 23.687 1.00 86.62 104 THR A CA 1
ATOM 783 C C . THR A 1 104 ? -1.816 0.835 23.287 1.00 86.62 104 THR A C 1
ATOM 785 O O . THR A 1 104 ? -0.774 0.448 23.820 1.00 86.62 104 THR A O 1
ATOM 788 N N . GLU A 1 105 ? -2.428 0.117 22.341 1.00 89.75 105 GLU A N 1
ATOM 789 C CA . GLU A 1 105 ? -1.962 -1.191 21.896 1.00 89.75 105 GLU A CA 1
ATOM 790 C C . GLU A 1 105 ? -1.059 -1.055 20.666 1.00 89.75 105 GLU A C 1
ATOM 792 O O . GLU A 1 105 ? -1.430 -0.476 19.642 1.00 89.75 105 GLU A O 1
ATOM 797 N N . SER A 1 106 ? 0.153 -1.603 20.778 1.00 93.06 106 SER A N 1
ATOM 798 C CA . SER A 1 106 ? 1.126 -1.629 19.687 1.00 93.06 106 SER A CA 1
ATOM 799 C C . SER A 1 106 ? 1.081 -2.959 18.940 1.00 93.06 106 SER A C 1
ATOM 801 O O . SER A 1 106 ? 1.102 -4.035 19.541 1.00 93.06 106 SER A O 1
ATOM 803 N N . TYR A 1 107 ? 1.090 -2.887 17.614 1.00 93.38 107 TYR A N 1
ATOM 804 C CA . TYR A 1 107 ? 0.995 -4.034 16.729 1.00 93.38 107 TYR A CA 1
ATOM 805 C C . TYR A 1 107 ? 2.216 -4.149 15.832 1.00 93.38 107 TYR A C 1
ATOM 807 O O . TYR A 1 107 ? 2.717 -3.186 15.245 1.00 93.38 107 TYR A O 1
ATOM 815 N N . ARG A 1 108 ? 2.670 -5.391 15.669 1.00 95.81 108 ARG A N 1
ATOM 816 C CA . ARG A 1 108 ? 3.736 -5.750 14.740 1.00 95.81 108 ARG A CA 1
ATOM 817 C C . ARG A 1 108 ? 3.148 -6.526 13.570 1.00 95.81 108 ARG A C 1
ATOM 819 O O . ARG A 1 108 ? 3.079 -7.750 13.599 1.00 95.81 108 ARG A O 1
ATOM 826 N N . LEU A 1 109 ? 2.728 -5.804 12.540 1.00 96.56 109 LEU A N 1
ATOM 827 C CA . LEU A 1 109 ? 2.053 -6.369 11.381 1.00 96.56 109 LEU A CA 1
ATOM 828 C C . LEU A 1 109 ? 3.036 -6.814 10.310 1.00 96.56 109 LEU A C 1
ATOM 830 O O . LEU A 1 109 ? 4.059 -6.162 10.061 1.00 96.56 109 LEU A O 1
ATOM 834 N N . LEU A 1 110 ? 2.684 -7.927 9.676 1.00 97.94 110 LEU A N 1
ATOM 835 C CA . LEU A 1 110 ? 3.366 -8.501 8.528 1.00 97.94 110 LEU A CA 1
ATOM 836 C C . LEU A 1 110 ? 2.349 -8.749 7.424 1.00 97.94 110 LEU A C 1
ATOM 838 O O . LEU A 1 110 ? 1.266 -9.292 7.672 1.00 97.94 110 LEU A O 1
ATOM 842 N N . GLY A 1 111 ? 2.736 -8.377 6.214 1.00 98.06 111 GLY A N 1
ATOM 843 C CA . GLY A 1 111 ? 1.966 -8.599 5.007 1.00 98.06 111 GLY A CA 1
ATOM 844 C C . GLY A 1 111 ? 2.837 -9.181 3.911 1.00 98.06 111 GLY A C 1
ATOM 845 O O . GLY A 1 111 ? 4.053 -8.986 3.891 1.00 98.06 111 GLY A O 1
ATOM 846 N N . ALA A 1 112 ? 2.214 -9.927 3.009 1.00 98.31 112 ALA A N 1
ATOM 847 C CA . ALA A 1 112 ? 2.884 -10.438 1.829 1.00 98.31 112 ALA A CA 1
ATOM 848 C C . ALA A 1 112 ? 1.910 -10.530 0.659 1.00 98.31 112 ALA A C 1
ATOM 850 O O . ALA A 1 112 ? 0.721 -10.786 0.866 1.00 98.31 112 ALA A O 1
ATOM 851 N N . ALA A 1 113 ? 2.412 -10.348 -0.556 1.00 98.50 113 ALA A N 1
ATOM 852 C CA . ALA A 1 113 ? 1.654 -10.602 -1.771 1.00 98.50 113 ALA A CA 1
ATOM 853 C C . ALA A 1 113 ? 2.576 -11.094 -2.897 1.00 98.50 113 ALA A C 1
ATOM 855 O O . ALA A 1 113 ? 3.673 -10.550 -3.064 1.00 98.50 113 ALA A O 1
ATOM 856 N N . PRO A 1 114 ? 2.152 -12.113 -3.664 1.00 98.19 114 PRO A N 1
ATOM 857 C CA . PRO A 1 114 ? 2.897 -12.583 -4.819 1.00 98.19 114 PRO A CA 1
ATOM 858 C C . PRO A 1 114 ? 2.615 -11.732 -6.066 1.00 98.19 114 PRO A C 1
ATOM 860 O O . PRO A 1 114 ? 1.536 -11.148 -6.206 1.00 98.19 114 PRO A O 1
ATOM 863 N N . CYS A 1 115 ? 3.559 -11.733 -7.001 1.00 97.75 115 CYS A N 1
ATOM 864 C CA . CYS A 1 115 ? 3.346 -11.361 -8.397 1.00 97.75 115 CYS A CA 1
ATOM 865 C C . CYS A 1 115 ? 4.255 -12.184 -9.316 1.00 97.75 115 CYS A C 1
ATOM 867 O O . CYS A 1 115 ? 5.290 -12.697 -8.894 1.00 97.75 115 CYS A O 1
ATOM 869 N N . GLU A 1 116 ? 3.860 -12.343 -10.575 1.00 96.44 116 GLU A N 1
ATOM 870 C CA . GLU A 1 116 ? 4.627 -13.145 -11.535 1.00 96.44 116 GLU A CA 1
ATOM 871 C C . GLU A 1 116 ? 5.787 -12.337 -12.125 1.00 96.44 116 GLU A C 1
ATOM 873 O O . GLU A 1 116 ? 6.920 -12.825 -12.211 1.00 96.44 116 GLU A O 1
ATOM 878 N N . ARG A 1 117 ? 5.516 -11.075 -12.482 1.00 96.19 117 ARG A N 1
ATOM 879 C CA . ARG A 1 117 ? 6.446 -10.211 -13.211 1.00 96.19 117 ARG A CA 1
ATOM 880 C C . ARG A 1 117 ? 6.990 -9.084 -12.343 1.00 96.19 117 ARG A C 1
ATOM 882 O O . ARG A 1 117 ? 6.442 -8.759 -11.290 1.00 96.19 117 ARG A O 1
ATOM 889 N N . GLU A 1 118 ? 8.116 -8.523 -12.769 1.00 94.69 118 GLU A N 1
ATOM 890 C CA . GLU A 1 118 ? 8.815 -7.476 -12.020 1.00 94.69 118 GLU A CA 1
ATOM 891 C C . GLU A 1 118 ? 8.062 -6.139 -12.081 1.00 94.69 118 GLU A C 1
ATOM 893 O O . GLU A 1 118 ? 7.990 -5.425 -11.082 1.00 94.69 118 GLU A O 1
ATOM 898 N N . GLU A 1 119 ? 7.415 -5.835 -13.209 1.00 95.50 119 GLU A N 1
ATOM 899 C CA . GLU A 1 119 ? 6.581 -4.641 -13.373 1.00 95.50 119 GLU A CA 1
ATOM 900 C C . GLU A 1 119 ? 5.373 -4.600 -12.419 1.00 95.50 119 GLU A C 1
ATOM 902 O O . GLU A 1 119 ? 4.885 -3.520 -12.090 1.00 95.50 119 GLU A O 1
ATOM 907 N N . ASP A 1 120 ? 4.935 -5.756 -11.911 1.00 97.31 120 ASP A N 1
ATOM 908 C CA . ASP A 1 120 ? 3.806 -5.882 -10.983 1.00 97.31 120 ASP A CA 1
ATOM 909 C C . ASP A 1 120 ? 4.202 -5.644 -9.514 1.00 97.31 120 ASP A C 1
ATOM 911 O O . ASP A 1 120 ? 3.335 -5.563 -8.635 1.00 97.31 120 ASP A O 1
ATOM 915 N N . LEU A 1 121 ? 5.503 -5.534 -9.218 1.00 98.25 121 LEU A N 1
ATOM 916 C CA . LEU A 1 121 ? 6.013 -5.394 -7.853 1.00 98.25 121 LEU A CA 1
ATOM 917 C C . LEU A 1 121 ? 5.393 -4.218 -7.074 1.00 98.25 121 LEU A C 1
ATOM 919 O O . LEU A 1 121 ? 5.062 -4.425 -5.902 1.00 98.25 121 LEU A O 1
ATOM 923 N N . PRO A 1 122 ? 5.183 -3.013 -7.649 1.00 98.38 122 PRO A N 1
ATOM 924 C CA . PRO A 1 122 ? 4.528 -1.920 -6.930 1.00 98.38 122 PRO A CA 1
ATOM 925 C C . PRO A 1 122 ? 3.106 -2.288 -6.494 1.00 98.38 122 PRO A C 1
ATOM 927 O O . PRO A 1 122 ? 2.746 -2.088 -5.336 1.00 98.38 122 PRO A O 1
ATOM 930 N N . GLY A 1 123 ? 2.323 -2.916 -7.376 1.00 98.50 123 GLY A N 1
ATOM 931 C CA . GLY A 1 123 ? 0.981 -3.400 -7.042 1.00 98.50 123 GLY A CA 1
ATOM 932 C C . GLY A 1 123 ? 0.999 -4.520 -5.995 1.00 98.50 123 GLY A C 1
ATOM 933 O O . GLY A 1 123 ? 0.131 -4.574 -5.122 1.00 98.50 123 GLY A O 1
ATOM 934 N N . ALA A 1 124 ? 2.006 -5.397 -6.024 1.00 98.56 124 ALA A N 1
ATOM 935 C CA . ALA A 1 124 ? 2.211 -6.394 -4.974 1.00 98.56 124 ALA A CA 1
ATOM 936 C C . ALA A 1 124 ? 2.565 -5.747 -3.623 1.00 98.56 124 ALA A C 1
ATOM 938 O O . ALA A 1 124 ? 2.075 -6.200 -2.590 1.00 98.56 124 ALA A O 1
ATOM 939 N N . ALA A 1 125 ? 3.336 -4.656 -3.602 1.00 98.75 125 ALA A N 1
ATOM 940 C CA . ALA A 1 125 ? 3.617 -3.910 -2.375 1.00 98.75 125 ALA A CA 1
ATOM 941 C C . ALA A 1 125 ? 2.340 -3.330 -1.748 1.00 98.75 125 ALA A C 1
ATOM 943 O O . ALA A 1 125 ? 2.122 -3.514 -0.548 1.00 98.75 125 ALA A O 1
ATOM 944 N N . VAL A 1 126 ? 1.453 -2.736 -2.558 1.00 98.75 126 VAL A N 1
ATOM 945 C CA . VAL A 1 126 ? 0.131 -2.262 -2.103 1.00 98.75 126 VAL A CA 1
ATOM 946 C C . VAL A 1 126 ? -0.658 -3.402 -1.456 1.00 98.75 126 VAL A C 1
ATOM 948 O O . VAL A 1 126 ? -1.081 -3.311 -0.304 1.00 98.75 126 VAL A O 1
ATOM 951 N N . LYS A 1 127 ? -0.799 -4.530 -2.163 1.00 98.62 127 LYS A N 1
ATOM 952 C CA . LYS A 1 127 ? -1.525 -5.709 -1.661 1.00 98.62 127 LYS A CA 1
ATOM 953 C C . LYS A 1 127 ? -0.909 -6.267 -0.376 1.00 98.62 127 LYS A C 1
ATOM 955 O O . LYS A 1 127 ? -1.641 -6.685 0.518 1.00 98.62 127 LYS A O 1
ATOM 960 N N . ALA A 1 128 ? 0.419 -6.263 -0.258 1.00 98.62 128 ALA A N 1
ATOM 961 C CA . ALA A 1 128 ? 1.103 -6.698 0.952 1.00 98.62 128 ALA A CA 1
ATOM 962 C C . ALA A 1 128 ? 0.767 -5.783 2.142 1.00 98.62 128 ALA A C 1
ATOM 964 O O . ALA A 1 128 ? 0.459 -6.292 3.217 1.00 98.62 128 ALA A O 1
ATOM 965 N N . ILE A 1 129 ? 0.751 -4.457 1.965 1.00 98.38 129 ILE A N 1
ATOM 966 C CA . ILE A 1 129 ? 0.309 -3.522 3.014 1.00 98.38 129 ILE A CA 1
ATOM 967 C C . ILE A 1 129 ? -1.151 -3.766 3.412 1.00 98.38 129 ILE A C 1
ATOM 969 O O . ILE A 1 129 ? -1.430 -3.867 4.607 1.00 98.38 129 ILE A O 1
ATOM 973 N N . LEU A 1 130 ? -2.063 -3.949 2.453 1.00 97.88 130 LEU A N 1
ATOM 974 C CA . LEU A 1 130 ? -3.466 -4.263 2.755 1.00 97.88 130 LEU A CA 1
ATOM 975 C C . LEU A 1 130 ? -3.601 -5.575 3.543 1.00 97.88 130 LEU A C 1
ATOM 977 O O . LEU A 1 130 ? -4.287 -5.621 4.561 1.00 97.88 130 LEU A O 1
ATOM 981 N N . ASN A 1 131 ? -2.871 -6.625 3.155 1.00 97.25 131 ASN A N 1
ATOM 982 C CA . ASN A 1 131 ? -2.835 -7.893 3.894 1.00 97.25 131 ASN A CA 1
ATOM 983 C C . ASN A 1 131 ? -2.280 -7.733 5.326 1.00 97.25 131 ASN A C 1
ATOM 985 O O . ASN A 1 131 ? -2.636 -8.501 6.227 1.00 97.25 131 ASN A O 1
ATOM 989 N N . ALA A 1 132 ? -1.408 -6.749 5.567 1.00 96.12 132 ALA A N 1
ATOM 990 C CA . ALA A 1 132 ? -0.944 -6.411 6.909 1.00 96.12 132 ALA A CA 1
ATOM 991 C C . ALA A 1 132 ? -2.034 -5.681 7.718 1.00 96.12 132 ALA A C 1
ATOM 993 O O . ALA A 1 132 ? -2.309 -6.085 8.850 1.00 96.12 132 ALA A O 1
ATOM 994 N N . CYS A 1 133 ? -2.662 -4.655 7.134 1.00 95.00 133 CYS A N 1
ATOM 995 C CA . CYS A 1 133 ? -3.443 -3.649 7.861 1.00 95.00 133 CYS A CA 1
ATOM 996 C C . CYS A 1 133 ? -4.946 -3.938 7.945 1.00 95.00 133 CYS A C 1
ATOM 998 O O . CYS A 1 133 ? -5.548 -3.619 8.970 1.00 95.00 133 CYS A O 1
ATOM 1000 N N . ASN A 1 134 ? -5.546 -4.579 6.932 1.00 92.56 134 ASN A N 1
ATOM 1001 C CA . ASN A 1 134 ? -7.000 -4.781 6.861 1.00 92.56 134 ASN A CA 1
ATOM 1002 C C . ASN A 1 134 ? -7.561 -5.443 8.121 1.00 92.56 134 ASN A C 1
ATOM 1004 O O . ASN A 1 134 ? -8.599 -5.026 8.612 1.00 92.56 134 ASN A O 1
ATOM 1008 N N . ARG A 1 135 ? -6.829 -6.391 8.718 1.00 87.00 135 ARG A N 1
ATOM 1009 C CA . ARG A 1 135 ? -7.252 -7.053 9.959 1.00 87.00 135 ARG A CA 1
ATOM 1010 C C . ARG A 1 135 ? -7.520 -6.069 11.108 1.00 87.00 135 ARG A C 1
ATOM 1012 O O . ARG A 1 135 ? -8.457 -6.273 11.860 1.00 87.00 135 ARG A O 1
ATOM 1019 N N . ILE A 1 136 ? -6.721 -5.009 11.253 1.00 88.00 136 ILE A N 1
ATOM 1020 C CA . ILE A 1 136 ? -6.919 -4.011 12.317 1.00 88.00 136 ILE A CA 1
ATOM 1021 C C . ILE A 1 136 ? -8.016 -3.028 11.927 1.00 88.00 136 ILE A C 1
ATOM 1023 O O . ILE A 1 136 ? -8.871 -2.706 12.747 1.00 88.00 136 ILE A O 1
ATOM 1027 N N . VAL A 1 137 ? -7.999 -2.573 10.676 1.00 87.06 137 VAL A N 1
ATOM 1028 C CA . VAL A 1 137 ? -8.955 -1.579 10.181 1.00 87.06 137 VAL A CA 1
ATOM 1029 C C . VAL A 1 137 ? -10.385 -2.137 10.190 1.00 87.06 137 VAL A C 1
ATOM 1031 O O . VAL A 1 137 ? -11.304 -1.471 10.655 1.00 87.06 137 VAL A O 1
ATOM 1034 N N . GLU A 1 138 ? -10.572 -3.396 9.787 1.00 82.06 138 GLU A N 1
ATOM 1035 C CA . GLU A 1 138 ? -11.863 -4.094 9.838 1.00 82.06 138 GLU A CA 1
ATOM 1036 C C . GLU A 1 138 ? -12.356 -4.282 11.282 1.00 82.06 138 GLU A C 1
ATOM 1038 O O . GLU A 1 138 ? -13.525 -4.032 11.576 1.00 82.06 138 GLU A O 1
ATOM 1043 N N . HIS A 1 139 ? -11.475 -4.677 12.211 1.00 77.75 139 HIS A N 1
ATOM 1044 C CA . HIS A 1 139 ? -11.838 -4.822 13.627 1.00 77.75 139 HIS A CA 1
ATOM 1045 C C . HIS A 1 139 ? -12.294 -3.509 14.271 1.00 77.75 139 HIS A C 1
ATOM 1047 O O . HIS A 1 139 ? -13.063 -3.545 15.230 1.00 77.75 139 HIS A O 1
ATOM 1053 N N . ARG A 1 140 ? -11.830 -2.370 13.755 1.00 73.31 140 ARG A N 1
ATOM 1054 C CA . ARG A 1 140 ? -12.165 -1.035 14.250 1.00 73.31 140 ARG A CA 1
ATOM 1055 C C . ARG A 1 140 ? -13.542 -0.564 13.782 1.00 73.31 140 ARG A C 1
ATOM 1057 O O . ARG A 1 140 ? -14.269 0.013 14.574 1.00 73.31 140 ARG A O 1
ATOM 1064 N N . VAL A 1 141 ? -13.911 -0.852 12.533 1.00 63.97 141 VAL A N 1
ATOM 1065 C CA . VAL A 1 141 ? -15.215 -0.457 11.956 1.00 63.97 141 VAL A CA 1
ATOM 1066 C C . VAL A 1 141 ? -16.343 -1.422 12.324 1.00 63.97 141 VAL A C 1
ATOM 1068 O O . VAL A 1 141 ? -17.513 -1.055 12.310 1.00 63.97 141 VAL A O 1
ATOM 1071 N N . ALA A 1 142 ? -16.016 -2.662 12.692 1.00 57.41 142 ALA A N 1
ATOM 1072 C CA . ALA A 1 142 ? -17.001 -3.625 13.182 1.00 57.41 142 ALA A CA 1
ATOM 1073 C C . ALA A 1 142 ? -17.432 -3.410 14.651 1.00 57.41 142 ALA A C 1
ATOM 1075 O O . ALA A 1 142 ? -18.296 -4.157 15.122 1.00 57.41 142 ALA A O 1
ATOM 1076 N N . ARG A 1 143 ? -16.815 -2.466 15.375 1.00 49.81 143 ARG A N 1
ATOM 1077 C CA . ARG A 1 143 ? -17.181 -2.079 16.748 1.00 49.81 143 ARG A CA 1
ATOM 1078 C C . ARG A 1 143 ? -18.219 -0.966 16.738 1.00 49.81 143 ARG A C 1
ATOM 1080 O O . ARG A 1 143 ? -19.130 -1.054 17.589 1.00 49.81 143 ARG A O 1
#

Sequence (143 aa):
METVNTLRSRLRFDSLEHITTPDGSGRVSVRLEWADEAYEGTVSCLQTQQGVLKAASEATLIATVSAALAFSDDPIDLEVVGVKAVRAFDGWVVVTRVNGLVETESYRLLGAAPCEREEDLPGAAVKAILNACNRIVEHRVAR

Radius of gyration: 15.15 Å; chains: 1; bounding box: 46×34×40 Å

Foldseek 3Di:
DVVVVLLLDFKAWDDKDWAADPVQKIKIKTWIDGSNDIFIFMFIFGNDLQRLLQRLLVRLVRRLQVVLVVQDPFHKDKDWPGWDWDDDDQWIKIKTWMWMDTPHDIDTFIFMFIDRDSVCSSVRSSRRSSRRPRVPSSVSNVD